Protein AF-A0AAV5RYB0-F1 (afdb_monomer_lite)

pLDDT: mean 83.35, std 12.63, range [43.41, 95.25]

InterPro domains:
  IPR019437 Shelterin complex subunit TPP1/Est3 [PF10341] (18-94)

Organism: Maudiozyma humilis (NCBI:txid51915)

Secondary structure (DSSP, 8-state):
---SSEE-S--S---TT----HHHHHHHHHHTT--TTS--TTSS----HHHHHSTTT-HHHHT-GGG--EEEEEEEEETTEEEEEEE-SSEEEE-

Sequence (95 aa):
MPPNSIPSRDTLTDSVFLRPWIRKLFRERRLNGHGFQKPIRNAIPRLSETDMEAPLRSERIMRNKRHFMKITNFHKVEDYRVYASIRDNEHQMLS

Foldseek 3Di:
DPDQKDWDDDQPDDDPLQDDDPVVLVVVCVVV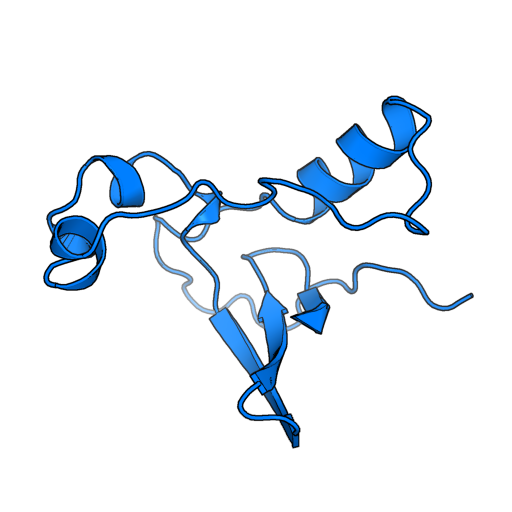VHDPPDDPPPLDPDDDPVCVVCVVPDPSNSVDSSNDKDWDAWDDADPNDTWTWIDGNTIIHTD

Structure (mmCIF, N/CA/C/O backbone):
data_AF-A0AAV5RYB0-F1
#
_entry.id   AF-A0AAV5RYB0-F1
#
loop_
_atom_site.group_PDB
_atom_site.id
_atom_site.type_symbol
_atom_site.label_atom_id
_atom_site.label_alt_id
_atom_site.label_comp_id
_atom_site.label_asym_id
_atom_site.label_entity_id
_atom_site.label_seq_id
_atom_site.pdbx_PDB_ins_code
_atom_site.Cartn_x
_atom_site.Cartn_y
_atom_site.Cartn_z
_atom_site.occupancy
_atom_site.B_iso_or_equiv
_atom_site.auth_seq_id
_atom_site.auth_comp_id
_atom_site.auth_asym_id
_atom_site.auth_atom_id
_atom_site.pdbx_PDB_model_num
ATOM 1 N N . MET A 1 1 ? -5.344 8.403 23.542 1.00 43.41 1 MET A N 1
ATOM 2 C CA . MET A 1 1 ? -5.463 7.908 22.151 1.00 43.41 1 MET A CA 1
ATOM 3 C C . MET A 1 1 ? -4.378 6.870 21.915 1.00 43.41 1 MET A C 1
ATOM 5 O O . MET A 1 1 ? -3.245 7.152 22.297 1.00 43.41 1 MET A O 1
ATOM 9 N N . PRO A 1 2 ? -4.696 5.690 21.358 1.00 46.44 2 PRO A N 1
ATOM 10 C CA . PRO A 1 2 ? -3.682 4.697 21.016 1.00 46.44 2 PRO A CA 1
ATOM 11 C C . PRO A 1 2 ? -2.718 5.244 19.942 1.00 46.44 2 PRO A C 1
ATOM 13 O O . PRO A 1 2 ? -3.104 6.124 19.169 1.00 46.44 2 PRO A O 1
ATOM 16 N N . PRO A 1 3 ? -1.457 4.782 19.904 1.00 57.50 3 PRO A N 1
ATOM 17 C CA . PRO A 1 3 ? -0.475 5.246 18.929 1.00 57.50 3 PRO A CA 1
ATOM 18 C C . PRO A 1 3 ? -0.880 4.860 17.497 1.00 57.50 3 PRO A C 1
ATOM 20 O O . PRO A 1 3 ? -1.192 3.708 17.220 1.00 57.50 3 PRO A O 1
ATOM 23 N N . ASN A 1 4 ? -0.818 5.823 16.570 1.00 64.19 4 ASN A N 1
ATOM 24 C CA . ASN A 1 4 ? -1.229 5.654 15.162 1.00 64.19 4 ASN A CA 1
ATOM 25 C C . ASN A 1 4 ? -0.272 4.789 14.318 1.00 64.19 4 ASN A C 1
ATOM 27 O O . ASN A 1 4 ? -0.512 4.577 13.132 1.00 64.19 4 ASN A O 1
ATOM 31 N N . SER A 1 5 ? 0.831 4.331 14.905 1.00 60.88 5 SER A N 1
ATOM 32 C CA . SER A 1 5 ? 1.781 3.412 14.284 1.00 60.88 5 SER A CA 1
ATOM 33 C C . SER A 1 5 ? 2.405 2.544 15.367 1.00 60.88 5 SER A C 1
ATOM 35 O O . SER A 1 5 ? 2.894 3.080 16.365 1.00 60.88 5 SER A O 1
ATOM 37 N N . ILE A 1 6 ? 2.413 1.231 15.158 1.00 71.12 6 ILE A N 1
ATOM 38 C CA . ILE A 1 6 ? 2.981 0.253 1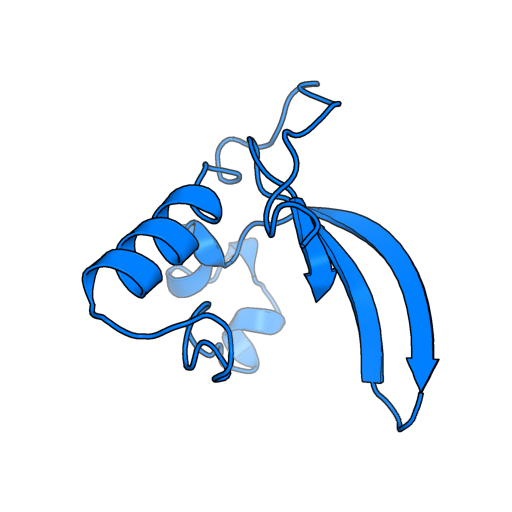6.095 1.00 71.12 6 ILE A CA 1
ATOM 39 C C . ILE A 1 6 ? 4.276 -0.301 15.481 1.00 71.12 6 ILE A C 1
ATOM 41 O O . ILE A 1 6 ? 4.274 -0.564 14.274 1.00 71.12 6 ILE A O 1
ATOM 45 N N . PRO A 1 7 ? 5.370 -0.463 16.252 1.00 66.94 7 PRO A N 1
ATOM 46 C CA . PRO A 1 7 ? 6.583 -1.108 15.764 1.00 66.94 7 PRO A CA 1
ATOM 47 C C . PRO A 1 7 ? 6.286 -2.521 15.266 1.00 66.94 7 PRO A C 1
ATOM 49 O O . PRO A 1 7 ? 5.534 -3.271 15.890 1.00 66.94 7 PRO A O 1
ATOM 52 N N . SER A 1 8 ? 6.885 -2.876 14.142 1.00 60.59 8 SER A N 1
ATOM 53 C CA . SER A 1 8 ? 6.807 -4.221 13.600 1.00 60.59 8 SER A CA 1
ATOM 54 C C . SER A 1 8 ? 7.514 -5.239 14.510 1.00 60.59 8 SER A C 1
ATOM 56 O O . SER A 1 8 ? 8.600 -4.967 15.019 1.00 60.59 8 SER A O 1
ATOM 58 N N . ARG A 1 9 ? 6.907 -6.424 14.684 1.00 63.16 9 ARG A N 1
ATOM 59 C CA . ARG A 1 9 ? 7.449 -7.538 15.481 1.00 63.16 9 ARG A CA 1
ATOM 60 C C . ARG A 1 9 ? 8.295 -8.545 14.687 1.00 63.16 9 ARG A C 1
ATOM 62 O O . ARG A 1 9 ? 9.138 -9.185 15.301 1.00 63.16 9 ARG A O 1
ATOM 69 N N . ASP A 1 10 ? 8.123 -8.652 13.365 1.00 59.00 10 ASP A N 1
ATOM 70 C CA . ASP A 1 10 ? 8.828 -9.655 12.543 1.00 59.00 10 ASP A CA 1
ATOM 71 C C . ASP A 1 10 ? 9.834 -9.002 11.593 1.00 59.00 10 ASP A C 1
ATOM 73 O O . ASP A 1 10 ? 9.435 -8.274 10.686 1.00 59.00 10 ASP A O 1
ATOM 77 N N . THR A 1 11 ? 11.123 -9.287 11.767 1.00 54.94 11 THR A N 1
ATOM 78 C CA . THR A 1 11 ? 12.238 -8.765 10.948 1.00 54.94 11 THR A CA 1
ATOM 79 C C . THR A 1 11 ? 12.875 -9.825 10.035 1.00 54.94 11 THR A C 1
ATOM 81 O O . THR A 1 11 ? 13.954 -9.608 9.484 1.00 54.94 11 THR A O 1
ATOM 84 N N . LEU A 1 12 ? 12.236 -10.987 9.859 1.00 54.09 12 LEU A N 1
ATOM 85 C CA . LEU A 1 12 ? 12.751 -12.071 9.015 1.00 54.09 12 LEU A CA 1
ATOM 86 C C . LEU A 1 12 ? 12.767 -11.672 7.529 1.00 54.09 12 LEU A C 1
ATOM 88 O O . LEU A 1 12 ? 11.712 -11.479 6.933 1.00 54.09 12 LEU A O 1
ATOM 92 N N . THR A 1 13 ? 13.985 -11.571 6.971 1.00 56.62 13 THR A N 1
ATOM 93 C CA . THR A 1 13 ? 14.346 -11.420 5.538 1.00 56.62 13 THR A CA 1
ATOM 94 C C . THR A 1 13 ? 13.280 -10.761 4.660 1.00 56.62 13 THR A C 1
ATOM 96 O O . THR A 1 13 ? 12.759 -11.327 3.698 1.00 56.62 13 THR A O 1
ATOM 99 N N . ASP A 1 14 ? 12.963 -9.512 4.988 1.00 63.62 14 ASP A N 1
ATOM 100 C CA . ASP A 1 14 ? 12.115 -8.681 4.147 1.00 63.62 14 ASP A CA 1
ATOM 101 C C . ASP A 1 14 ? 12.799 -8.407 2.791 1.00 63.62 14 ASP A C 1
ATOM 103 O O . ASP A 1 14 ? 14.016 -8.243 2.698 1.00 63.62 14 ASP A O 1
ATOM 107 N N . SER A 1 15 ? 12.004 -8.378 1.714 1.00 77.31 15 SER A N 1
ATOM 108 C CA . SER A 1 15 ? 12.477 -8.065 0.358 1.00 77.31 15 SER A CA 1
ATOM 109 C C . SER A 1 15 ? 13.230 -6.728 0.324 1.00 77.31 15 SER A C 1
ATOM 111 O O . SER A 1 15 ? 12.824 -5.774 0.984 1.00 77.31 15 SER A O 1
ATOM 113 N N . VAL A 1 16 ? 14.262 -6.604 -0.521 1.00 83.94 16 VAL A N 1
ATOM 114 C CA . VAL A 1 16 ? 15.053 -5.361 -0.693 1.00 83.94 16 VAL A CA 1
ATOM 115 C C . VAL A 1 16 ? 14.217 -4.138 -1.107 1.00 83.94 16 VAL A C 1
ATOM 117 O O . VAL A 1 16 ? 14.645 -2.987 -0.939 1.00 83.94 16 VAL A O 1
ATOM 120 N N . PHE A 1 17 ? 13.019 -4.382 -1.645 1.00 84.94 17 PHE A N 1
ATOM 121 C CA . PHE A 1 17 ? 12.055 -3.357 -2.039 1.00 84.94 17 PHE A CA 1
ATOM 122 C C . PHE A 1 17 ? 11.157 -2.897 -0.880 1.00 84.94 17 PHE A C 1
ATOM 124 O O . PHE A 1 17 ? 10.649 -1.773 -0.904 1.00 84.94 17 PHE A O 1
ATOM 131 N N . LEU A 1 18 ? 11.010 -3.710 0.172 1.00 89.12 18 LEU A N 1
ATOM 132 C CA . LEU A 1 18 ? 10.245 -3.359 1.364 1.00 89.12 18 LEU A CA 1
ATOM 133 C C . LEU A 1 18 ? 11.087 -2.460 2.276 1.00 89.12 18 LEU A C 1
ATOM 135 O O . LEU A 1 18 ? 11.811 -2.907 3.162 1.00 89.12 18 LEU A O 1
ATOM 139 N N . ARG A 1 19 ? 11.002 -1.151 2.039 1.00 90.19 19 ARG A N 1
ATOM 140 C CA . ARG A 1 19 ? 11.755 -0.141 2.794 1.00 90.19 19 ARG A CA 1
ATOM 141 C C . ARG A 1 19 ? 10.851 0.646 3.743 1.00 90.19 19 ARG A C 1
ATOM 143 O O . ARG A 1 19 ? 9.683 0.830 3.426 1.00 90.19 19 ARG A O 1
ATOM 150 N N . PRO A 1 20 ? 11.374 1.207 4.845 1.00 91.38 20 PRO A N 1
ATOM 151 C CA . PRO A 1 20 ? 10.580 2.028 5.760 1.00 91.38 20 PRO A CA 1
ATOM 152 C C . PRO A 1 20 ? 10.042 3.305 5.091 1.00 91.38 20 PRO A C 1
ATOM 154 O O . PRO A 1 20 ? 10.786 4.059 4.442 1.00 91.38 20 PRO A O 1
ATOM 157 N N . TRP A 1 21 ? 8.750 3.587 5.255 1.00 92.81 21 TRP A N 1
ATOM 158 C CA . TRP A 1 21 ? 8.083 4.786 4.738 1.00 92.81 21 TRP A CA 1
ATOM 159 C C . TRP A 1 21 ? 6.876 5.264 5.563 1.00 92.81 21 TRP A C 1
ATOM 161 O O . TRP A 1 21 ? 6.624 6.470 5.581 1.00 92.81 21 TRP A O 1
ATOM 171 N N . ILE A 1 22 ? 6.176 4.387 6.286 1.00 91.00 22 ILE A N 1
ATOM 172 C CA . ILE A 1 22 ? 4.943 4.685 7.035 1.00 91.00 22 ILE A CA 1
ATOM 173 C C . ILE A 1 22 ? 5.200 5.717 8.138 1.00 91.00 22 ILE A C 1
ATOM 175 O O . ILE A 1 22 ? 4.513 6.737 8.221 1.00 91.00 22 ILE A O 1
ATOM 179 N N . ARG A 1 23 ? 6.251 5.529 8.948 1.00 89.94 23 ARG A N 1
ATOM 180 C CA . ARG A 1 23 ? 6.623 6.497 9.998 1.00 89.94 23 ARG A CA 1
ATOM 181 C C . ARG A 1 23 ? 6.907 7.885 9.424 1.00 89.94 23 ARG A C 1
ATOM 183 O O . ARG A 1 23 ? 6.508 8.894 10.008 1.00 89.94 23 ARG A O 1
ATOM 190 N N . LYS A 1 24 ? 7.609 7.936 8.286 1.00 90.25 24 LYS A N 1
ATOM 191 C CA . LYS A 1 24 ? 7.945 9.189 7.599 1.00 90.25 24 LYS A CA 1
ATOM 192 C C . LYS A 1 24 ? 6.675 9.889 7.115 1.00 90.25 24 LYS A C 1
ATOM 194 O O . LYS A 1 24 ? 6.531 11.078 7.378 1.00 90.25 24 LYS A O 1
ATOM 199 N N . LEU A 1 25 ? 5.733 9.147 6.529 1.00 89.38 25 LEU A N 1
ATOM 200 C CA . LEU A 1 25 ? 4.443 9.680 6.089 1.00 89.38 25 LEU A CA 1
ATOM 201 C C . LEU A 1 25 ? 3.679 10.358 7.238 1.00 89.38 25 LEU A C 1
ATOM 203 O O . LEU A 1 25 ? 3.236 11.498 7.105 1.00 89.38 25 LEU A O 1
ATOM 207 N N . PHE A 1 26 ? 3.549 9.689 8.386 1.00 86.44 26 PHE A N 1
ATOM 208 C CA . PHE A 1 26 ? 2.838 10.266 9.530 1.00 86.44 26 PHE A CA 1
ATOM 209 C C . PHE A 1 26 ? 3.567 11.467 10.145 1.00 86.44 26 PHE A C 1
ATOM 211 O O . PHE A 1 26 ? 2.917 12.417 10.588 1.00 86.44 26 PHE A O 1
ATOM 218 N N . ARG A 1 27 ? 4.907 11.459 10.149 1.00 87.31 27 ARG A N 1
ATOM 219 C CA . ARG A 1 27 ? 5.714 12.594 10.617 1.00 87.31 27 ARG A CA 1
ATOM 220 C C . ARG A 1 27 ? 5.545 13.816 9.714 1.00 87.31 27 ARG A C 1
ATOM 222 O O . ARG A 1 27 ? 5.256 14.889 10.232 1.00 87.31 27 ARG A O 1
ATOM 229 N N . GLU A 1 28 ? 5.679 13.651 8.398 1.00 85.25 28 GLU A N 1
ATOM 230 C CA . GLU A 1 28 ? 5.469 14.718 7.404 1.00 85.25 28 GLU A CA 1
ATOM 231 C C . GLU A 1 28 ? 4.080 15.334 7.557 1.00 85.25 28 GLU A C 1
ATOM 233 O O . GLU A 1 28 ? 3.923 16.551 7.606 1.00 85.25 28 GLU A O 1
ATOM 238 N N . ARG A 1 29 ? 3.068 14.483 7.734 1.00 82.12 29 ARG A N 1
ATOM 239 C CA . ARG A 1 29 ? 1.697 14.929 7.941 1.00 82.12 29 ARG A CA 1
ATOM 240 C C . ARG A 1 29 ? 1.541 15.818 9.179 1.00 82.12 29 ARG A C 1
ATOM 242 O O . ARG A 1 29 ? 0.913 16.871 9.099 1.00 82.12 29 ARG A O 1
ATOM 249 N N . ARG A 1 30 ? 2.125 15.395 10.305 1.00 82.62 30 ARG A N 1
ATOM 250 C CA . ARG A 1 30 ? 2.086 16.136 11.573 1.00 82.62 30 ARG A CA 1
ATOM 251 C C . ARG A 1 30 ? 2.817 17.476 11.467 1.00 82.62 30 ARG A C 1
ATOM 253 O O . ARG A 1 30 ? 2.324 18.460 12.004 1.00 82.62 30 ARG A O 1
ATOM 260 N N . LEU A 1 31 ? 3.959 17.506 10.778 1.00 80.50 31 LEU A N 1
ATOM 261 C CA . LEU A 1 31 ? 4.738 18.728 10.549 1.00 80.50 31 LEU A CA 1
ATOM 262 C C . LEU A 1 31 ? 3.982 19.738 9.678 1.00 80.50 31 LEU A C 1
ATOM 264 O O . LEU A 1 31 ? 4.023 20.928 9.959 1.00 80.50 31 LEU A O 1
ATOM 268 N N . ASN A 1 32 ? 3.214 19.266 8.696 1.00 78.50 32 ASN A N 1
ATOM 269 C CA . ASN A 1 32 ? 2.409 20.117 7.814 1.00 78.50 32 ASN A CA 1
ATOM 270 C C . ASN A 1 32 ? 1.113 20.641 8.474 1.00 78.50 32 ASN A C 1
ATOM 272 O O . ASN A 1 32 ? 0.197 21.070 7.778 1.00 78.50 32 ASN A O 1
ATOM 276 N N . GLY A 1 33 ? 0.976 20.541 9.803 1.00 72.31 33 GLY A N 1
ATOM 277 C CA . GLY A 1 33 ? -0.204 21.003 10.548 1.00 72.31 33 GLY A CA 1
ATOM 278 C C . GLY A 1 33 ? -1.487 20.216 10.256 1.00 72.31 33 GLY A C 1
ATOM 279 O O . GLY A 1 33 ? -2.560 20.539 10.765 1.00 72.31 33 GLY A O 1
ATOM 280 N N . HIS A 1 34 ? -1.408 19.157 9.450 1.00 70.44 34 HIS A N 1
ATOM 281 C CA . HIS A 1 34 ? -2.544 18.307 9.141 1.00 70.44 34 HIS A CA 1
ATOM 282 C C . HIS A 1 34 ? -2.653 17.211 10.200 1.00 70.44 34 HIS A C 1
ATOM 284 O O . HIS A 1 34 ? -1.942 16.206 10.164 1.00 70.44 34 HIS A O 1
ATOM 290 N N . GLY A 1 35 ? -3.591 17.374 11.135 1.00 67.50 35 GLY A N 1
ATOM 291 C CA . GLY A 1 35 ? -3.961 16.299 12.053 1.00 67.50 35 GLY A CA 1
ATOM 292 C C . GLY A 1 35 ? -4.400 15.024 11.316 1.00 67.50 35 GLY A C 1
ATOM 293 O O . GLY A 1 35 ? -4.739 15.040 10.128 1.00 67.50 35 GLY A O 1
ATOM 294 N N . PHE A 1 36 ? -4.444 13.900 12.035 1.00 70.25 36 PHE A N 1
ATOM 295 C CA . PHE A 1 36 ? -4.882 12.614 11.471 1.00 70.25 36 PHE A CA 1
ATOM 296 C C . PHE A 1 36 ? -6.395 12.522 11.224 1.00 70.25 36 PHE A C 1
ATOM 298 O O . PHE A 1 36 ? -6.867 11.521 10.704 1.00 70.25 36 PHE A O 1
ATOM 305 N N . GLN A 1 37 ? -7.138 13.582 11.548 1.00 67.06 37 GLN A N 1
ATOM 306 C CA . GLN A 1 37 ? -8.588 13.678 11.370 1.00 67.06 37 GLN A CA 1
ATOM 307 C C . GLN A 1 37 ? -9.021 13.723 9.898 1.00 67.06 37 GLN A C 1
ATOM 309 O O . GLN A 1 37 ? -10.165 13.415 9.586 1.00 67.06 37 GLN A O 1
ATOM 314 N N . LYS A 1 38 ? -8.127 14.110 8.978 1.00 68.50 38 LYS A N 1
ATOM 315 C CA . LYS A 1 38 ? -8.411 14.082 7.535 1.00 68.50 38 LYS A CA 1
ATOM 316 C C . LYS A 1 38 ? -7.887 12.774 6.917 1.00 68.50 38 LYS A C 1
ATOM 318 O O . LYS A 1 38 ? -6.956 12.174 7.452 1.00 68.50 38 LYS A O 1
ATOM 323 N N . PRO A 1 39 ? -8.362 12.336 5.748 1.00 71.88 39 PRO A N 1
ATOM 324 C CA . PRO A 1 39 ? -7.691 11.281 4.986 1.00 71.88 39 PR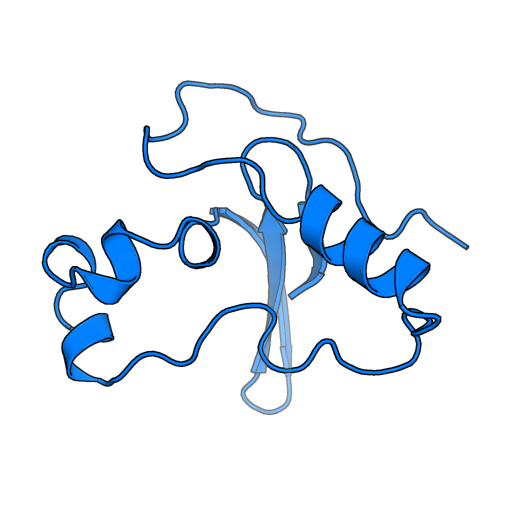O A CA 1
ATOM 325 C C . PRO A 1 39 ? -6.310 11.748 4.492 1.00 71.88 39 PRO A C 1
ATOM 327 O O . PRO A 1 39 ? -6.151 12.920 4.141 1.00 71.88 39 PRO A O 1
ATOM 330 N N . ILE A 1 40 ? -5.305 10.865 4.453 1.00 78.62 40 ILE A N 1
ATOM 331 C CA . ILE A 1 40 ? -4.036 11.161 3.763 1.00 78.62 40 ILE A CA 1
ATOM 332 C C . ILE A 1 40 ? -4.256 10.915 2.273 1.00 78.62 40 ILE A C 1
ATOM 334 O O . ILE A 1 40 ? -4.168 9.786 1.794 1.00 78.62 40 ILE A O 1
ATOM 338 N N . ARG A 1 41 ? -4.576 11.976 1.529 1.00 77.19 41 ARG A N 1
ATOM 339 C CA . ARG A 1 41 ? -4.708 11.878 0.072 1.00 77.19 41 ARG A CA 1
ATOM 340 C C . ARG A 1 41 ? -3.343 11.569 -0.542 1.00 77.19 41 ARG A C 1
ATOM 342 O O . ARG A 1 41 ? -2.346 12.164 -0.145 1.00 77.19 41 ARG A O 1
ATOM 349 N N . ASN A 1 42 ? -3.316 10.653 -1.510 1.00 76.38 42 ASN A N 1
ATOM 350 C CA . ASN A 1 42 ? -2.110 10.260 -2.247 1.00 76.38 42 ASN A CA 1
ATOM 351 C C . ASN A 1 42 ? -0.956 9.780 -1.345 1.00 76.38 42 ASN A C 1
ATOM 353 O O . ASN A 1 42 ? 0.213 9.978 -1.678 1.00 76.38 42 ASN A O 1
ATOM 357 N N . ALA A 1 43 ? -1.272 9.150 -0.202 1.00 83.19 43 ALA A N 1
ATOM 358 C CA . ALA A 1 43 ? -0.273 8.489 0.642 1.00 83.19 43 ALA A CA 1
ATOM 359 C C . ALA A 1 43 ? 0.610 7.552 -0.198 1.00 83.19 43 ALA A C 1
ATOM 361 O O . ALA A 1 43 ? 1.841 7.616 -0.137 1.00 83.19 43 ALA A O 1
ATOM 362 N N . ILE A 1 44 ? -0.054 6.767 -1.044 1.00 87.69 44 ILE A N 1
ATOM 363 C CA . ILE A 1 44 ? 0.512 5.911 -2.078 1.00 87.69 44 ILE A CA 1
ATOM 364 C C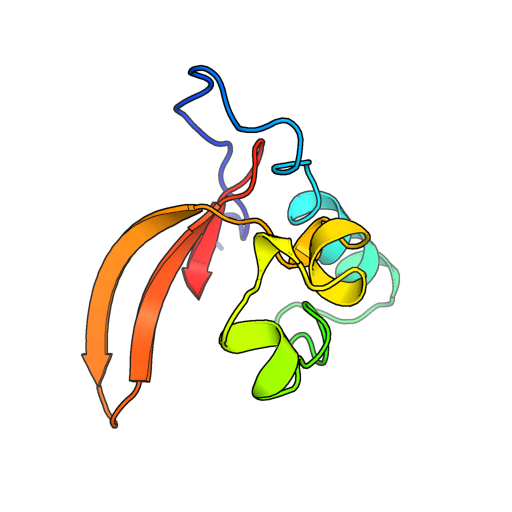 . ILE A 1 44 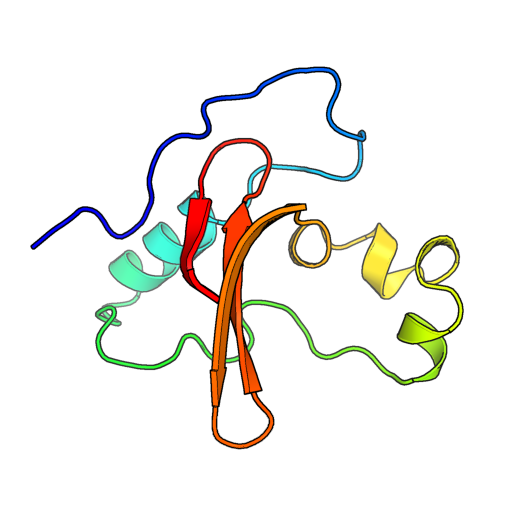? 0.032 6.483 -3.424 1.00 87.69 44 ILE A C 1
ATOM 366 O O . ILE A 1 44 ? -1.160 6.792 -3.547 1.00 87.69 44 ILE A O 1
ATOM 370 N N . PRO A 1 45 ? 0.913 6.690 -4.418 1.00 90.00 45 PRO A N 1
ATOM 371 C CA . PRO A 1 45 ? 0.487 7.150 -5.737 1.00 90.00 45 PRO A CA 1
ATOM 372 C C . PRO A 1 45 ? -0.511 6.195 -6.396 1.00 90.00 45 PRO A C 1
ATOM 374 O O . PRO A 1 45 ? -0.506 4.996 -6.135 1.00 90.00 45 PRO A O 1
ATOM 377 N N . ARG A 1 46 ? -1.359 6.724 -7.281 1.00 91.50 46 ARG A N 1
ATOM 378 C CA . ARG A 1 46 ? -2.264 5.892 -8.082 1.00 91.50 46 ARG A CA 1
ATOM 379 C C . ARG A 1 46 ? -1.480 5.133 -9.151 1.00 91.50 46 ARG A C 1
ATOM 381 O O . ARG A 1 46 ? -0.582 5.707 -9.770 1.00 91.50 46 ARG A O 1
ATOM 388 N N . LEU A 1 47 ? -1.867 3.885 -9.366 1.00 92.50 47 LEU A N 1
ATOM 389 C CA . LEU A 1 47 ? -1.323 2.982 -10.378 1.00 92.50 47 LEU A CA 1
ATOM 390 C C . LEU A 1 47 ? -2.343 2.802 -11.506 1.00 92.50 47 LEU A C 1
ATOM 392 O O . LEU A 1 47 ? -3.544 2.951 -11.268 1.00 92.50 47 LEU A O 1
ATOM 396 N N . SER A 1 48 ? -1.871 2.543 -12.725 1.00 94.19 48 SER A N 1
ATOM 397 C CA . SER A 1 48 ? -2.739 2.138 -13.839 1.00 94.19 48 SER A CA 1
ATOM 398 C C . SER A 1 48 ? -3.027 0.634 -13.798 1.00 94.19 48 SER A C 1
ATOM 400 O O . SER A 1 48 ? -2.380 -0.113 -13.068 1.00 94.19 48 SER A O 1
ATOM 402 N N . GLU A 1 49 ? -3.970 0.168 -14.615 1.00 94.62 49 GLU A N 1
ATOM 403 C CA . GLU A 1 49 ? -4.241 -1.268 -14.779 1.00 94.62 49 GLU A CA 1
ATOM 404 C C . GLU A 1 49 ? -3.002 -2.025 -15.272 1.00 94.62 49 GLU A C 1
ATOM 406 O O . GLU A 1 49 ? -2.629 -3.037 -14.687 1.00 94.62 49 GLU A O 1
ATOM 411 N N . THR A 1 50 ? -2.267 -1.454 -16.229 1.00 93.38 50 THR A N 1
ATOM 412 C CA . THR A 1 50 ? -1.002 -2.017 -16.731 1.00 93.38 50 THR A CA 1
ATOM 413 C C . THR A 1 50 ? 0.065 -2.167 -15.642 1.00 93.38 50 THR A C 1
ATOM 415 O O . THR A 1 50 ? 0.851 -3.111 -15.666 1.00 93.38 50 THR A O 1
ATOM 418 N N . ASP A 1 51 ? 0.106 -1.242 -14.673 1.00 93.31 51 ASP A N 1
ATOM 419 C CA . ASP A 1 51 ? 1.013 -1.342 -13.526 1.00 93.31 51 ASP A CA 1
ATOM 420 C C . ASP A 1 51 ? 0.628 -2.537 -12.632 1.00 93.31 51 ASP A C 1
ATOM 422 O O . ASP A 1 51 ? 1.501 -3.189 -12.063 1.00 93.31 51 ASP A O 1
ATOM 426 N N . MET A 1 52 ? -0.671 -2.832 -12.511 1.00 92.75 52 MET A N 1
ATOM 427 C CA . MET A 1 52 ? -1.203 -3.906 -11.665 1.00 92.75 52 MET A CA 1
ATOM 428 C C . MET A 1 52 ? -1.117 -5.295 -12.310 1.00 92.75 52 MET A C 1
ATOM 430 O O . MET A 1 52 ? -0.974 -6.275 -11.584 1.00 92.75 52 MET A O 1
ATOM 434 N N . GLU A 1 53 ? -1.163 -5.395 -13.641 1.00 95.25 53 GLU A N 1
ATOM 435 C CA . GLU A 1 53 ? -1.027 -6.668 -14.369 1.00 95.25 53 GLU A CA 1
ATOM 436 C C . GLU A 1 53 ? 0.358 -7.305 -14.186 1.00 95.25 53 GLU A C 1
ATOM 438 O O . GLU A 1 53 ? 0.482 -8.521 -14.032 1.00 95.25 53 GLU A O 1
ATOM 443 N N . ALA A 1 54 ? 1.415 -6.487 -14.183 1.00 92.62 54 ALA A N 1
ATOM 444 C CA . ALA A 1 54 ? 2.795 -6.949 -14.048 1.00 92.62 54 ALA A CA 1
ATOM 445 C C . ALA A 1 54 ? 3.603 -6.042 -13.101 1.00 92.62 54 ALA A C 1
ATOM 447 O O . ALA A 1 54 ? 4.525 -5.341 -13.536 1.00 92.62 54 ALA A O 1
ATOM 448 N N . PRO A 1 55 ? 3.333 -6.077 -11.783 1.00 91.25 55 PRO A N 1
ATOM 449 C CA . PRO A 1 55 ? 3.858 -5.086 -10.848 1.00 91.25 55 PRO A CA 1
ATOM 450 C C . PRO A 1 55 ? 5.382 -5.108 -10.711 1.00 91.25 55 PRO A C 1
ATOM 452 O O . PRO A 1 55 ? 6.002 -4.069 -10.507 1.00 91.25 55 PRO A O 1
ATOM 455 N N . LEU A 1 56 ? 6.002 -6.276 -10.903 1.00 90.31 56 LEU A N 1
ATOM 456 C CA . LEU A 1 56 ? 7.460 -6.433 -10.887 1.00 90.31 56 LEU A CA 1
A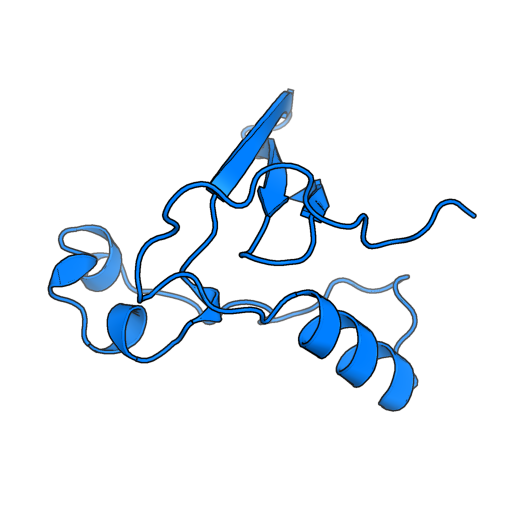TOM 457 C C . LEU A 1 56 ? 8.151 -5.854 -12.134 1.00 90.31 56 LEU A C 1
ATOM 459 O O . LEU A 1 56 ? 9.360 -5.640 -12.115 1.00 90.31 56 LEU A O 1
ATOM 463 N N . ARG A 1 57 ? 7.400 -5.618 -13.218 1.00 91.94 57 ARG A N 1
ATOM 464 C CA . ARG A 1 57 ? 7.890 -4.994 -14.459 1.00 91.94 57 ARG A CA 1
ATOM 465 C C . ARG A 1 57 ? 7.576 -3.498 -14.523 1.00 91.94 57 ARG A C 1
ATOM 467 O O . ARG A 1 57 ? 8.175 -2.794 -15.330 1.00 91.94 57 ARG A O 1
ATOM 474 N N . SER A 1 58 ? 6.669 -3.002 -13.681 1.00 94.88 58 SER A N 1
ATOM 475 C CA . SER A 1 58 ? 6.353 -1.576 -13.612 1.00 94.88 58 SER A CA 1
ATOM 476 C C . SER A 1 58 ? 7.481 -0.812 -12.923 1.00 94.88 58 SER A C 1
ATOM 478 O O . SER A 1 58 ? 7.660 -0.880 -11.706 1.00 94.88 58 SER A O 1
ATOM 480 N N . GLU A 1 59 ? 8.213 0.001 -13.686 1.00 92.44 59 GLU A N 1
ATOM 481 C CA . GLU A 1 59 ? 9.213 0.909 -13.114 1.00 92.44 59 GLU A CA 1
ATOM 482 C C . GLU A 1 59 ? 8.611 1.838 -12.054 1.00 92.44 59 GLU A C 1
ATOM 484 O O . GLU A 1 59 ? 9.274 2.202 -11.082 1.00 92.44 59 GLU A O 1
ATOM 489 N N . ARG A 1 60 ? 7.343 2.216 -12.228 1.00 93.25 60 ARG A N 1
ATOM 490 C CA . ARG A 1 60 ? 6.630 3.128 -11.337 1.00 93.25 60 ARG A CA 1
ATOM 491 C C . ARG A 1 60 ? 6.442 2.519 -9.950 1.00 93.25 60 ARG A C 1
ATOM 493 O O . ARG A 1 60 ? 6.658 3.206 -8.949 1.00 93.25 60 ARG A O 1
ATOM 500 N N . ILE A 1 61 ? 6.115 1.228 -9.903 1.00 93.62 61 ILE A N 1
ATOM 501 C CA . ILE A 1 61 ? 6.033 0.452 -8.665 1.00 93.62 61 ILE A CA 1
ATOM 502 C C . ILE A 1 61 ? 7.433 0.255 -8.092 1.00 93.62 61 ILE A C 1
ATOM 504 O O . ILE A 1 61 ? 7.691 0.662 -6.960 1.00 93.62 61 ILE A O 1
ATOM 508 N N . MET A 1 62 ? 8.359 -0.281 -8.890 1.00 92.50 62 MET A N 1
ATOM 509 C CA . MET A 1 62 ? 9.693 -0.672 -8.426 1.00 92.50 62 MET A CA 1
ATOM 510 C C . MET A 1 62 ? 10.525 0.503 -7.887 1.00 92.50 62 MET A C 1
ATOM 512 O O . MET A 1 62 ? 11.304 0.330 -6.949 1.00 92.50 62 MET A O 1
ATOM 516 N N . ARG A 1 63 ? 10.346 1.720 -8.423 1.00 92.06 63 ARG A N 1
ATOM 517 C CA . ARG A 1 63 ? 11.057 2.927 -7.961 1.00 92.06 63 ARG A CA 1
ATOM 518 C C . ARG A 1 63 ? 10.463 3.548 -6.699 1.00 92.06 63 ARG A C 1
ATOM 520 O O . ARG A 1 63 ? 11.132 4.353 -6.050 1.00 92.06 63 ARG A O 1
ATOM 527 N N . ASN A 1 64 ? 9.229 3.209 -6.326 1.00 92.81 64 ASN A N 1
ATOM 528 C CA . ASN A 1 64 ? 8.560 3.837 -5.195 1.00 92.81 64 ASN A CA 1
ATOM 529 C C . ASN A 1 64 ? 8.231 2.837 -4.086 1.00 92.81 64 ASN A C 1
ATOM 531 O O . ASN A 1 64 ? 7.238 2.115 -4.115 1.00 92.81 64 ASN A O 1
ATOM 535 N N . LYS A 1 65 ? 9.032 2.917 -3.018 1.00 91.88 65 LYS A N 1
ATOM 536 C CA . LYS A 1 65 ? 8.893 2.103 -1.803 1.00 91.88 65 LYS A CA 1
ATOM 537 C C . LYS A 1 65 ? 7.493 2.098 -1.179 1.00 91.88 65 LYS A C 1
ATOM 539 O O . LYS A 1 65 ? 7.171 1.157 -0.469 1.00 91.88 65 LYS A O 1
ATOM 544 N N . ARG A 1 66 ? 6.666 3.125 -1.416 1.00 92.56 66 ARG A N 1
ATOM 545 C CA . ARG A 1 66 ? 5.312 3.220 -0.845 1.00 92.56 66 ARG A CA 1
ATOM 546 C C . ARG A 1 66 ? 4.331 2.206 -1.443 1.00 92.56 66 ARG A C 1
ATOM 548 O O . ARG A 1 66 ? 3.283 1.984 -0.854 1.00 92.56 66 ARG A O 1
ATOM 555 N N . HIS A 1 67 ? 4.664 1.588 -2.577 1.00 93.81 67 HIS A N 1
ATOM 556 C CA . HIS A 1 67 ? 3.879 0.486 -3.141 1.00 93.81 67 HIS A CA 1
ATOM 557 C C . HIS A 1 67 ? 4.189 -0.867 -2.492 1.00 93.81 67 HIS A C 1
ATOM 559 O O . HIS A 1 67 ? 3.427 -1.811 -2.671 1.00 93.81 67 HIS A O 1
ATOM 565 N N . PHE A 1 68 ? 5.271 -0.966 -1.716 1.00 92.75 68 PHE A N 1
ATOM 566 C CA . PHE A 1 68 ? 5.654 -2.197 -1.037 1.00 92.75 68 PHE A CA 1
ATOM 567 C C . PHE A 1 68 ? 5.169 -2.168 0.410 1.00 92.75 68 PHE A C 1
ATOM 569 O O . PHE A 1 68 ? 5.546 -1.299 1.203 1.00 92.75 68 PHE A O 1
ATOM 576 N N . MET A 1 69 ? 4.323 -3.139 0.741 1.00 92.00 69 MET A N 1
ATOM 577 C CA . MET A 1 69 ? 3.795 -3.377 2.080 1.00 92.00 69 MET A CA 1
ATOM 578 C C . MET A 1 69 ? 3.420 -4.848 2.236 1.00 92.00 69 MET A C 1
ATOM 580 O O . MET A 1 69 ? 3.189 -5.546 1.250 1.00 92.00 69 MET A O 1
ATOM 584 N N . LYS A 1 70 ? 3.340 -5.309 3.480 1.00 90.94 70 LYS A N 1
ATOM 585 C CA . LYS A 1 70 ? 2.816 -6.631 3.827 1.00 90.94 70 LYS A CA 1
ATOM 586 C C . LYS A 1 70 ? 1.487 -6.472 4.546 1.00 90.94 70 LYS A C 1
ATOM 588 O O . LYS A 1 70 ? 1.367 -5.606 5.409 1.00 90.94 70 LYS A O 1
ATOM 593 N N . ILE A 1 71 ? 0.516 -7.316 4.222 1.00 90.81 71 ILE A N 1
ATOM 594 C CA . ILE A 1 71 ? -0.716 -7.440 5.004 1.00 90.81 71 ILE A CA 1
ATOM 595 C C . ILE A 1 71 ? -0.393 -8.304 6.226 1.00 90.81 71 ILE A C 1
ATOM 597 O O . ILE A 1 71 ? 0.173 -9.384 6.074 1.00 90.81 71 ILE A O 1
ATOM 601 N N . THR A 1 72 ? -0.703 -7.820 7.429 1.00 89.56 72 THR A N 1
ATOM 602 C CA . THR A 1 72 ? -0.469 -8.557 8.683 1.00 89.56 72 THR A CA 1
ATOM 603 C C . THR A 1 72 ? -1.728 -9.192 9.239 1.00 89.56 72 THR A C 1
ATOM 605 O O . THR A 1 72 ? -1.640 -10.225 9.894 1.00 89.56 72 THR A O 1
ATOM 608 N N . ASN A 1 73 ? -2.892 -8.586 9.007 1.00 90.06 73 ASN A N 1
ATOM 609 C CA . ASN A 1 73 ? -4.162 -9.130 9.465 1.00 90.06 73 ASN A CA 1
ATOM 610 C C . ASN A 1 73 ? -5.318 -8.662 8.575 1.00 90.06 73 ASN A C 1
ATOM 612 O O . ASN A 1 73 ? -5.308 -7.522 8.114 1.00 90.06 73 ASN A O 1
ATOM 616 N N . PHE A 1 74 ? -6.326 -9.509 8.392 1.00 93.38 74 PHE A N 1
ATOM 617 C CA . PHE A 1 74 ? -7.606 -9.152 7.784 1.00 93.38 74 PHE A CA 1
ATOM 618 C C . PHE A 1 74 ? -8.654 -9.044 8.889 1.00 93.38 74 PHE A C 1
ATOM 620 O O . PHE A 1 74 ? -8.769 -9.945 9.715 1.00 93.38 74 PHE A O 1
ATOM 627 N N . HIS A 1 75 ? -9.411 -7.949 8.918 1.00 91.38 75 HIS A N 1
ATOM 628 C CA . HIS A 1 75 ? -10.383 -7.702 9.988 1.00 91.38 75 HIS A CA 1
ATOM 629 C C . HIS A 1 75 ? -11.806 -8.017 9.546 1.00 91.38 75 HIS A C 1
ATOM 631 O O . HIS A 1 75 ? -12.489 -8.805 10.192 1.00 91.38 75 HIS A O 1
ATOM 637 N N . LYS A 1 76 ? -12.268 -7.387 8.460 1.00 94.00 76 LYS A N 1
ATOM 638 C CA . LYS A 1 76 ? -13.630 -7.569 7.939 1.00 94.00 76 LYS A CA 1
ATOM 639 C C . LYS A 1 76 ? -13.766 -7.110 6.489 1.00 94.00 76 LYS A C 1
ATOM 641 O O . LYS A 1 76 ? -12.930 -6.355 5.991 1.00 94.00 76 LYS A O 1
ATOM 646 N N . VAL A 1 77 ? -14.856 -7.529 5.851 1.00 95.06 77 VAL A N 1
ATOM 647 C CA . VAL A 1 77 ? -15.329 -6.999 4.567 1.00 95.06 77 VAL A CA 1
ATOM 648 C C . VAL A 1 77 ? -16.692 -6.356 4.795 1.00 95.06 77 VAL A C 1
ATOM 650 O O . VAL A 1 77 ? -17.583 -6.993 5.347 1.00 95.06 77 VAL A O 1
ATOM 653 N N . GLU A 1 78 ? -16.845 -5.095 4.408 1.00 94.88 78 GLU A N 1
ATOM 654 C CA . GLU A 1 78 ? -18.074 -4.313 4.589 1.00 94.88 78 GLU A CA 1
ATOM 655 C C . GLU A 1 78 ? -18.185 -3.300 3.443 1.00 94.88 78 GLU A C 1
ATOM 657 O O . GLU A 1 78 ? -17.175 -2.734 3.031 1.00 94.88 78 GLU A O 1
ATOM 662 N N . ASP A 1 79 ? -19.381 -3.111 2.877 1.00 94.56 79 ASP A N 1
ATOM 663 C CA . ASP A 1 79 ? -19.634 -2.195 1.748 1.00 94.56 79 ASP A CA 1
ATOM 664 C C . ASP A 1 79 ? -18.688 -2.378 0.545 1.00 94.56 79 ASP A C 1
ATOM 666 O O . ASP A 1 79 ? -18.192 -1.409 -0.035 1.00 94.56 79 ASP A O 1
ATOM 670 N N . TYR A 1 80 ? -18.406 -3.633 0.173 1.00 94.44 80 TYR A N 1
ATOM 671 C CA . TYR A 1 80 ? -17.442 -3.993 -0.881 1.00 94.44 80 TYR A CA 1
ATOM 672 C C . TYR A 1 80 ? -16.009 -3.486 -0.620 1.00 94.44 80 TYR A C 1
ATOM 674 O O . TYR A 1 80 ? -15.207 -3.356 -1.546 1.00 94.44 80 TYR A O 1
ATOM 682 N N . ARG A 1 81 ? -15.663 -3.204 0.643 1.00 93.38 81 ARG A N 1
ATOM 683 C CA . ARG A 1 81 ? -14.328 -2.777 1.081 1.00 93.38 81 ARG A CA 1
ATOM 684 C C . ARG A 1 81 ? -13.731 -3.795 2.039 1.00 93.38 81 ARG A C 1
ATOM 686 O O . ARG A 1 81 ? -14.407 -4.295 2.934 1.00 93.38 81 ARG A O 1
ATOM 693 N N . VAL A 1 82 ? -12.444 -4.074 1.860 1.00 92.38 82 VAL A N 1
ATOM 694 C CA . VAL A 1 82 ? -11.661 -4.939 2.749 1.00 92.38 82 VAL A CA 1
ATOM 695 C C . VAL A 1 82 ? -10.933 -4.063 3.761 1.00 92.38 82 VAL A C 1
ATOM 697 O O . VAL A 1 82 ? -10.218 -3.147 3.369 1.00 92.38 82 VAL A O 1
ATOM 700 N N . TYR A 1 83 ? -11.097 -4.368 5.046 1.00 91.50 83 TYR A N 1
ATOM 701 C CA . TYR A 1 83 ? -10.420 -3.694 6.152 1.00 91.50 83 TYR A CA 1
ATOM 702 C C . TYR A 1 83 ? -9.305 -4.593 6.680 1.00 91.50 83 TYR A C 1
ATOM 704 O O . TYR A 1 83 ? -9.561 -5.724 7.108 1.00 91.50 83 TYR A O 1
ATOM 712 N N . ALA A 1 84 ? -8.069 -4.100 6.667 1.00 91.56 84 ALA A N 1
ATOM 713 C CA . ALA A 1 84 ? -6.884 -4.892 6.984 1.00 91.56 84 ALA A CA 1
ATOM 714 C C . ALA A 1 84 ? -5.833 -4.085 7.762 1.00 91.56 84 ALA A C 1
ATOM 716 O O . ALA A 1 84 ? -5.837 -2.861 7.796 1.00 91.56 84 ALA A O 1
ATOM 717 N N . SER A 1 85 ? -4.900 -4.776 8.406 1.00 90.00 85 SER A N 1
ATOM 718 C CA . SER A 1 85 ? -3.661 -4.178 8.901 1.00 90.00 85 SER A CA 1
ATOM 719 C C . SER A 1 85 ? -2.556 -4.410 7.884 1.00 90.00 85 SER A C 1
ATOM 721 O O . SER A 1 85 ? -2.364 -5.531 7.414 1.00 90.00 85 SER A O 1
ATOM 723 N N . ILE A 1 86 ? -1.794 -3.364 7.590 1.00 91.44 86 ILE A N 1
ATOM 724 C CA . ILE A 1 86 ? -0.634 -3.418 6.702 1.00 91.44 86 ILE A CA 1
ATOM 725 C C . ILE A 1 86 ? 0.601 -2.876 7.406 1.00 91.44 86 ILE A C 1
ATOM 727 O O . ILE A 1 86 ? 0.513 -2.041 8.305 1.00 91.44 86 ILE A O 1
ATOM 731 N N . ARG A 1 87 ? 1.776 -3.315 6.979 1.00 90.69 87 ARG A N 1
ATOM 732 C CA . ARG A 1 87 ? 3.054 -2.843 7.507 1.00 90.69 87 ARG A CA 1
ATOM 733 C C . ARG A 1 87 ? 4.072 -2.602 6.409 1.00 90.69 87 ARG A C 1
ATOM 735 O O . ARG A 1 87 ? 4.040 -3.243 5.358 1.00 90.69 87 ARG A O 1
ATOM 742 N N . ASP A 1 88 ? 5.010 -1.719 6.706 1.00 90.88 88 ASP A N 1
ATOM 743 C CA . ASP A 1 88 ? 6.309 -1.698 6.049 1.00 90.88 88 ASP A CA 1
ATOM 744 C C . ASP A 1 88 ? 7.316 -2.516 6.885 1.00 90.88 88 ASP A C 1
ATOM 746 O O . ASP A 1 88 ? 6.929 -3.359 7.703 1.00 90.88 88 ASP A O 1
ATOM 750 N N . ASN A 1 89 ? 8.612 -2.308 6.662 1.00 87.44 89 ASN A N 1
ATOM 751 C CA . ASN A 1 89 ? 9.657 -3.012 7.406 1.00 87.44 89 ASN A CA 1
ATOM 752 C C . ASN A 1 89 ? 9.686 -2.633 8.909 1.00 87.44 89 ASN A C 1
ATOM 754 O O . ASN A 1 89 ? 10.044 -3.450 9.747 1.00 87.44 89 ASN A O 1
ATOM 758 N N . GLU A 1 90 ? 9.264 -1.422 9.288 1.00 86.69 90 GLU A N 1
ATOM 759 C CA . GLU A 1 90 ? 9.426 -0.916 10.660 1.00 86.69 90 GLU A CA 1
ATOM 760 C C . GLU A 1 90 ? 8.109 -0.691 11.415 1.00 86.69 90 GLU A C 1
ATOM 762 O O . GLU A 1 90 ? 8.088 -0.801 12.638 1.00 86.69 90 GLU A O 1
ATOM 767 N N . HIS A 1 91 ? 7.028 -0.311 10.734 1.00 87.50 91 HIS A N 1
ATOM 768 C CA . HIS A 1 91 ? 5.787 0.154 11.352 1.00 87.50 91 HIS A CA 1
ATOM 769 C C . HIS A 1 91 ? 4.557 -0.472 10.691 1.00 87.50 91 HIS A C 1
ATOM 771 O O . HIS A 1 91 ? 4.524 -0.715 9.487 1.00 87.50 91 HIS A O 1
ATOM 777 N N . GLN A 1 92 ? 3.513 -0.666 11.492 1.00 85.81 92 GLN A N 1
ATOM 778 C CA . GLN A 1 92 ? 2.190 -1.105 11.056 1.00 85.81 92 GLN A CA 1
ATOM 779 C C . GLN A 1 92 ? 1.185 0.057 11.076 1.00 85.81 92 GLN A C 1
ATOM 781 O O . GLN A 1 92 ? 1.237 0.909 11.967 1.00 85.81 92 GLN A O 1
ATOM 786 N N . MET A 1 93 ? 0.245 0.056 10.127 1.00 83.56 93 MET A N 1
ATOM 787 C CA . MET A 1 93 ? -0.935 0.922 10.086 1.00 83.56 93 MET A CA 1
ATOM 788 C C . MET A 1 93 ? -2.195 0.156 9.655 1.00 83.56 93 MET A C 1
ATOM 790 O O . MET A 1 93 ? -2.113 -0.926 9.079 1.00 83.56 93 MET A O 1
ATOM 794 N N . LEU A 1 94 ? -3.365 0.723 9.949 1.00 80.56 94 LEU A N 1
ATOM 795 C CA . LEU A 1 94 ? -4.656 0.210 9.480 1.00 80.56 94 LEU A CA 1
ATOM 796 C C . LEU A 1 94 ? -4.932 0.705 8.054 1.00 80.56 94 LEU A C 1
ATOM 798 O O . LEU A 1 94 ? -4.622 1.860 7.743 1.00 80.56 94 LEU A O 1
ATOM 802 N N . SER A 1 95 ? -5.511 -0.164 7.225 1.00 71.12 95 SER A N 1
ATOM 803 C CA . SER A 1 95 ? -5.876 0.074 5.827 1.00 71.12 95 SER A CA 1
ATOM 804 C C . SER A 1 95 ? -7.323 -0.285 5.537 1.00 71.12 95 SER A C 1
ATOM 806 O O . SER A 1 95 ? -7.850 -1.245 6.145 1.00 71.12 95 SER A O 1
#

Radius of gyration: 14.3 Å; chains: 1; bounding box: 35×33×39 Å